Protein AF-A0A1Q4R054-F1 (afdb_monomer)

Foldseek 3Di:
DDPPPPPDPDLQVLLVVLVVLVVVLVVQCPDPVRHCPRPVSVVSLVVSLVSLVVSCVVPVVFWAWEWDPPDDDVNFTWIFGAGNDPPHPDRTSDIDTPVSCPVRDDPVSNVSRHDPVRVPD

Sequence (121 aa):
MKNQSTLLEPFEDLVENIHCVNRLWKLYQELDEFGKDHACTLNYRDLKSCLQVRLLRSYPEFVYLALDKENSIEGEPLLSVGLNHPNCSHPDAAHLPVRIAKEVLTPQELQRYFRSEDLLQ

Mean predicted aligned error: 6.17 Å

Structure (mmCIF, N/CA/C/O backbone):
data_AF-A0A1Q4R054-F1
#
_entry.id   AF-A0A1Q4R054-F1
#
loop_
_atom_site.group_PDB
_atom_site.id
_atom_site.type_symbol
_atom_site.label_atom_id
_atom_site.label_alt_id
_atom_site.label_comp_id
_atom_site.label_asym_id
_atom_site.label_entity_id
_atom_site.label_seq_id
_atom_site.pdbx_PDB_ins_code
_atom_site.Cartn_x
_atom_site.Cartn_y
_atom_site.Cartn_z
_atom_site.occupancy
_atom_site.B_iso_or_equiv
_atom_site.auth_seq_id
_atom_site.auth_comp_id
_atom_site.auth_asym_id
_atom_site.auth_atom_id
_atom_site.pdbx_PDB_model_num
ATOM 1 N N . MET A 1 1 ? -37.397 -0.052 -3.847 1.00 36.62 1 MET A N 1
ATOM 2 C CA . MET A 1 1 ? -36.117 0.362 -3.233 1.00 36.62 1 MET A CA 1
ATOM 3 C C . MET A 1 1 ? -35.065 -0.649 -3.653 1.00 36.62 1 MET A C 1
ATOM 5 O O . MET A 1 1 ? -35.204 -1.812 -3.303 1.00 36.62 1 MET A O 1
ATOM 9 N N . LYS A 1 2 ? -34.106 -0.269 -4.507 1.00 34.75 2 LYS A N 1
ATOM 10 C CA . LYS A 1 2 ? -33.031 -1.181 -4.924 1.00 34.75 2 LYS A CA 1
ATOM 11 C C . LYS A 1 2 ? -32.014 -1.241 -3.786 1.00 34.75 2 LYS A C 1
ATOM 13 O O . LYS A 1 2 ? -31.407 -0.221 -3.476 1.00 34.75 2 LYS A O 1
ATOM 18 N N . ASN A 1 3 ? -31.884 -2.408 -3.162 1.00 43.00 3 ASN A N 1
ATOM 19 C CA . ASN A 1 3 ? -30.810 -2.709 -2.223 1.00 43.00 3 ASN A CA 1
ATOM 20 C C . ASN A 1 3 ? -29.495 -2.606 -3.003 1.00 43.00 3 ASN A C 1
ATOM 22 O O . ASN A 1 3 ? -29.181 -3.485 -3.804 1.00 43.00 3 ASN A O 1
ATOM 26 N N . GLN A 1 4 ? -28.766 -1.505 -2.839 1.00 45.59 4 GLN A N 1
ATOM 27 C CA . GLN A 1 4 ? -27.380 -1.427 -3.280 1.00 45.59 4 GLN A CA 1
ATOM 28 C C . GLN A 1 4 ? -26.566 -2.258 -2.288 1.00 45.59 4 GLN A C 1
ATOM 30 O O . GLN A 1 4 ? -26.029 -1.735 -1.320 1.00 45.59 4 GLN A O 1
ATOM 35 N N . SER A 1 5 ? -26.549 -3.577 -2.490 1.00 51.84 5 SER A N 1
ATOM 36 C CA . SER A 1 5 ? -25.480 -4.413 -1.956 1.00 51.84 5 SER A CA 1
ATOM 37 C C . SER A 1 5 ? -24.202 -3.892 -2.603 1.00 51.84 5 SER A C 1
ATOM 39 O O . SER A 1 5 ? -23.972 -4.079 -3.797 1.00 51.84 5 SER A O 1
ATOM 41 N N . THR A 1 6 ? -23.439 -3.111 -1.849 1.00 53.94 6 THR A N 1
ATOM 42 C CA . THR A 1 6 ? -22.087 -2.708 -2.208 1.00 53.94 6 THR A CA 1
ATOM 43 C C . THR A 1 6 ? -21.289 -3.984 -2.452 1.00 53.94 6 THR A C 1
ATOM 45 O O . THR A 1 6 ? -21.046 -4.748 -1.522 1.00 53.94 6 THR A O 1
ATOM 48 N N . LEU A 1 7 ? -20.937 -4.238 -3.715 1.00 58.31 7 LEU A N 1
ATOM 49 C CA . LEU A 1 7 ? -20.056 -5.325 -4.150 1.00 58.31 7 LEU A CA 1
ATOM 50 C C . LEU A 1 7 ? -18.625 -5.020 -3.686 1.00 58.31 7 LEU A C 1
ATOM 52 O O . LEU A 1 7 ? -17.749 -4.705 -4.491 1.00 58.31 7 LEU A O 1
ATOM 56 N N . LEU A 1 8 ? -18.399 -5.019 -2.374 1.00 65.19 8 LEU A N 1
ATOM 57 C CA . LEU A 1 8 ? -17.048 -5.070 -1.845 1.00 65.19 8 LEU A CA 1
ATOM 58 C C . LEU A 1 8 ? -16.513 -6.467 -2.157 1.00 65.19 8 LEU A C 1
ATOM 60 O O . LEU A 1 8 ? -17.150 -7.470 -1.835 1.00 65.19 8 LEU A O 1
ATOM 64 N N . GLU A 1 9 ? -15.379 -6.519 -2.850 1.00 80.81 9 GLU A N 1
ATOM 65 C CA . GLU A 1 9 ? -14.641 -7.769 -3.009 1.00 80.81 9 GLU A CA 1
ATOM 66 C C . GLU A 1 9 ? -14.238 -8.274 -1.616 1.00 80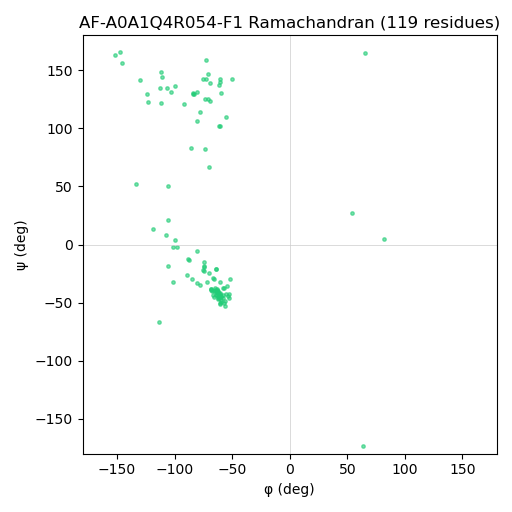.81 9 GLU A C 1
ATOM 68 O O . GLU A 1 9 ? -13.924 -7.432 -0.769 1.00 80.81 9 GLU A O 1
ATOM 73 N N . PRO A 1 10 ? -14.251 -9.587 -1.348 1.00 89.06 10 PRO A N 1
ATOM 74 C CA . PRO A 1 10 ? -13.821 -10.124 -0.061 1.00 89.06 10 PRO A CA 1
ATOM 75 C C . PRO A 1 10 ? -12.450 -9.583 0.361 1.00 89.06 10 PRO A C 1
ATOM 77 O O . PRO A 1 10 ? -11.564 -9.391 -0.474 1.00 89.06 10 PRO A O 1
ATOM 80 N N . PHE A 1 11 ? -12.279 -9.321 1.658 1.00 91.50 11 PHE A N 1
ATOM 81 C CA . PHE A 1 11 ? -11.045 -8.761 2.216 1.00 91.50 11 PHE A CA 1
ATOM 82 C C . PHE A 1 11 ? -9.812 -9.576 1.797 1.00 91.50 11 PHE A C 1
ATOM 84 O O . PHE A 1 11 ? -8.821 -9.014 1.334 1.00 91.50 11 PHE A O 1
ATOM 91 N N . GLU A 1 12 ? -9.897 -10.901 1.900 1.00 91.50 12 GLU A N 1
ATOM 92 C CA . GLU A 1 12 ? -8.821 -11.826 1.552 1.00 91.50 12 GLU A CA 1
ATOM 93 C C . GLU A 1 12 ? -8.460 -11.764 0.062 1.00 91.50 12 GLU A C 1
ATOM 95 O O . GLU A 1 12 ? -7.277 -11.764 -0.278 1.00 91.50 12 GLU A O 1
ATOM 100 N N . ASP A 1 13 ? -9.457 -11.630 -0.818 1.00 92.50 13 ASP A N 1
ATOM 101 C CA . ASP A 1 13 ? -9.238 -11.515 -2.263 1.00 92.50 13 ASP A CA 1
ATOM 102 C C . ASP A 1 13 ? -8.504 -10.211 -2.604 1.00 92.50 13 ASP A C 1
ATOM 104 O O . ASP A 1 13 ? -7.598 -10.200 -3.439 1.00 92.50 13 ASP A O 1
ATOM 108 N N . LEU A 1 14 ? -8.848 -9.100 -1.937 1.00 94.75 14 LEU A N 1
ATOM 109 C CA . LEU A 1 14 ? -8.126 -7.835 -2.101 1.00 94.75 14 LEU A CA 1
ATOM 110 C C . LEU A 1 14 ? -6.676 -7.950 -1.615 1.00 94.75 14 LEU A C 1
ATOM 112 O O . LEU A 1 14 ? -5.762 -7.493 -2.304 1.00 94.75 14 LEU A O 1
ATOM 116 N N . VAL A 1 15 ? -6.446 -8.581 -0.463 1.00 95.75 15 VAL A N 1
ATOM 117 C CA . VAL A 1 15 ? -5.092 -8.804 0.066 1.00 95.75 15 VAL A CA 1
ATOM 118 C C . VAL A 1 15 ? -4.261 -9.660 -0.894 1.00 95.75 15 VAL A C 1
ATOM 120 O O . VAL A 1 15 ? -3.132 -9.283 -1.221 1.00 95.75 15 VAL A O 1
ATOM 123 N N . GLU A 1 16 ? -4.809 -10.760 -1.415 1.00 95.25 16 GLU A N 1
ATOM 124 C CA . GLU A 1 16 ? -4.093 -11.601 -2.381 1.00 95.25 16 GLU A CA 1
ATOM 125 C C . GLU A 1 16 ? -3.823 -10.850 -3.691 1.00 95.25 16 GLU A C 1
ATOM 127 O O . GLU A 1 16 ? -2.722 -10.931 -4.238 1.00 95.25 16 GLU A O 1
ATOM 132 N N . ASN A 1 17 ? -4.776 -10.046 -4.172 1.00 95.81 17 ASN A N 1
ATOM 133 C CA . ASN A 1 17 ? -4.577 -9.207 -5.353 1.00 95.81 17 ASN A CA 1
ATOM 134 C C . ASN A 1 17 ? -3.428 -8.207 -5.158 1.00 95.81 17 ASN A C 1
ATOM 136 O O . ASN A 1 17 ? -2.603 -8.041 -6.060 1.00 95.81 17 ASN A O 1
ATOM 140 N N . ILE A 1 18 ? -3.323 -7.580 -3.982 1.00 97.06 18 ILE A N 1
ATOM 141 C CA . ILE A 1 18 ? -2.202 -6.689 -3.647 1.00 97.06 18 ILE A CA 1
ATOM 142 C C . ILE A 1 18 ? -0.876 -7.450 -3.714 1.00 97.06 18 ILE A C 1
ATOM 144 O O . ILE A 1 18 ? 0.073 -6.978 -4.348 1.00 97.06 18 ILE A O 1
ATOM 148 N N . HIS A 1 19 ? -0.803 -8.638 -3.110 1.00 96.56 19 HIS A N 1
ATOM 149 C CA . HIS A 1 19 ? 0.406 -9.464 -3.147 1.00 96.56 19 HIS A CA 1
ATOM 150 C C . HIS A 1 19 ? 0.754 -9.913 -4.565 1.00 96.56 19 HIS A C 1
ATOM 152 O O . HIS A 1 19 ? 1.922 -9.859 -4.950 1.00 96.56 19 HIS A O 1
ATOM 158 N N . CYS A 1 20 ? -0.236 -10.282 -5.375 1.00 97.06 20 CYS A N 1
ATOM 159 C CA . CYS A 1 20 ? -0.046 -10.650 -6.773 1.00 97.06 20 CYS A CA 1
ATOM 160 C C . CYS A 1 20 ? 0.552 -9.497 -7.591 1.00 97.06 20 CYS A C 1
ATOM 162 O O . CYS A 1 20 ? 1.590 -9.670 -8.235 1.00 97.06 20 CYS A O 1
ATOM 164 N N . VAL A 1 21 ? -0.025 -8.296 -7.496 1.00 97.50 21 VAL A N 1
ATOM 165 C CA . VAL A 1 21 ? 0.495 -7.107 -8.190 1.00 97.50 21 VAL A CA 1
ATOM 166 C C . VAL A 1 21 ? 1.882 -6.719 -7.666 1.00 97.50 21 VAL A C 1
ATOM 168 O O . VAL A 1 21 ? 2.758 -6.363 -8.452 1.00 97.50 21 VAL A O 1
ATOM 171 N N . ASN A 1 22 ? 2.139 -6.850 -6.362 1.00 96.19 22 ASN A N 1
ATOM 172 C CA . ASN A 1 22 ? 3.463 -6.616 -5.782 1.00 96.19 22 ASN A CA 1
ATOM 173 C C . ASN A 1 22 ? 4.517 -7.602 -6.315 1.00 96.19 22 ASN A C 1
ATOM 175 O O . ASN A 1 22 ? 5.641 -7.192 -6.603 1.00 96.19 22 ASN A O 1
ATOM 179 N N . ARG A 1 23 ? 4.167 -8.886 -6.479 1.00 96.56 23 ARG A N 1
ATOM 180 C CA . ARG A 1 23 ? 5.045 -9.890 -7.106 1.00 96.56 23 ARG A CA 1
ATOM 181 C C . ARG A 1 23 ? 5.330 -9.540 -8.567 1.00 96.56 23 ARG A C 1
ATOM 183 O O . ARG A 1 23 ? 6.486 -9.593 -8.969 1.00 96.56 23 ARG A O 1
ATOM 190 N N . LEU A 1 24 ? 4.315 -9.124 -9.332 1.00 96.00 24 LEU A N 1
ATOM 191 C CA . LEU A 1 24 ? 4.493 -8.673 -10.720 1.00 96.00 24 LEU A CA 1
ATOM 192 C C . LEU A 1 24 ? 5.409 -7.448 -10.811 1.00 96.00 24 LEU A C 1
ATOM 194 O O . LEU A 1 24 ? 6.318 -7.428 -11.633 1.00 96.00 24 LEU A O 1
ATOM 198 N N . TRP A 1 25 ? 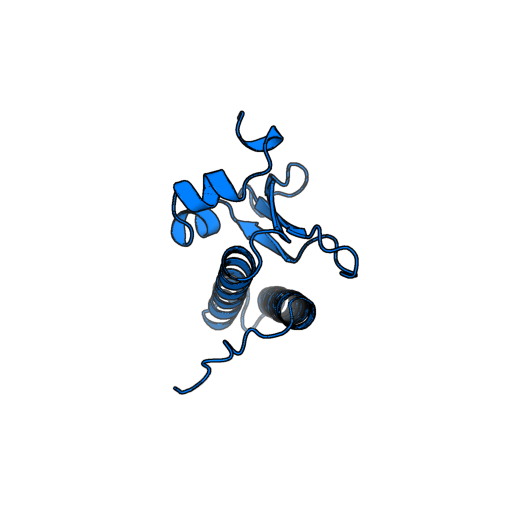5.225 -6.459 -9.936 1.00 95.94 25 TRP A N 1
ATOM 199 C CA . TRP A 1 25 ? 6.100 -5.290 -9.864 1.00 95.94 25 TRP A CA 1
ATOM 200 C C . TRP A 1 25 ? 7.559 -5.667 -9.570 1.00 95.94 25 TRP A C 1
ATOM 202 O O . TRP A 1 25 ? 8.461 -5.154 -10.226 1.00 95.94 25 TRP A O 1
ATOM 212 N N . LYS A 1 26 ? 7.809 -6.569 -8.611 1.00 94.00 26 LYS A N 1
ATOM 213 C CA . LYS A 1 26 ? 9.166 -7.066 -8.312 1.00 94.00 26 LYS A CA 1
ATOM 214 C C . LYS A 1 26 ? 9.776 -7.799 -9.505 1.00 94.00 26 LYS A C 1
ATOM 216 O O . LYS A 1 26 ? 10.887 -7.475 -9.894 1.00 94.00 26 LYS A O 1
ATOM 221 N N . LEU A 1 27 ? 9.014 -8.694 -10.136 1.00 96.31 27 LEU A N 1
ATOM 222 C CA . LEU A 1 27 ? 9.464 -9.420 -11.322 1.00 96.31 27 LEU A CA 1
ATOM 223 C C . LEU A 1 27 ? 9.856 -8.465 -12.458 1.00 96.31 27 LEU A C 1
ATOM 225 O O . LEU A 1 27 ? 10.915 -8.617 -13.046 1.00 96.31 27 LEU A O 1
ATOM 229 N N . TYR A 1 28 ? 9.032 -7.455 -12.750 1.00 96.19 28 TYR A N 1
ATOM 230 C CA . TYR A 1 28 ? 9.313 -6.504 -13.830 1.00 96.19 28 TYR A CA 1
ATOM 231 C C . TYR A 1 28 ? 10.533 -5.619 -13.549 1.00 96.19 28 TYR A C 1
ATOM 233 O O . TYR A 1 28 ? 11.218 -5.226 -14.486 1.00 96.19 28 TYR A O 1
ATOM 241 N N . GLN A 1 29 ? 10.843 -5.331 -12.283 1.00 94.94 29 GLN A N 1
ATOM 242 C CA . GLN A 1 29 ? 12.080 -4.622 -11.934 1.00 94.94 29 GLN A CA 1
ATOM 243 C C . GLN A 1 29 ? 13.338 -5.433 -12.256 1.00 94.94 29 GLN A C 1
ATOM 245 O O . GLN A 1 29 ? 14.377 -4.838 -12.525 1.00 94.94 29 GLN A O 1
ATOM 250 N N . GLU A 1 30 ? 13.247 -6.762 -12.205 1.00 95.38 30 GLU A N 1
ATOM 251 C CA . GLU A 1 30 ? 14.371 -7.682 -12.411 1.00 95.38 30 GLU A CA 1
ATOM 252 C C . GLU A 1 30 ? 14.581 -8.062 -13.887 1.00 95.38 30 GLU A C 1
ATOM 254 O O . GLU A 1 30 ? 15.611 -8.639 -14.222 1.00 95.38 30 GLU A O 1
ATOM 259 N N . LEU A 1 31 ? 13.627 -7.749 -14.771 1.00 95.19 31 LEU A N 1
ATOM 260 C CA . LEU A 1 31 ? 13.717 -8.030 -16.207 1.00 95.19 31 LEU A CA 1
ATOM 261 C C . LEU A 1 31 ? 14.492 -6.930 -16.940 1.00 95.19 31 LEU A C 1
ATOM 263 O O . LEU A 1 31 ? 14.145 -5.755 -16.816 1.00 95.19 31 LEU A O 1
ATOM 267 N N . ASP A 1 32 ? 15.470 -7.310 -17.764 1.00 93.81 32 ASP A N 1
ATOM 268 C CA . ASP A 1 32 ? 16.332 -6.375 -18.505 1.00 93.81 32 ASP A CA 1
ATOM 269 C C . ASP A 1 32 ? 15.547 -5.471 -19.472 1.00 93.81 32 ASP A C 1
ATOM 271 O O . ASP A 1 32 ? 15.913 -4.314 -19.683 1.00 93.81 32 ASP A O 1
ATOM 275 N N . GLU A 1 33 ? 14.448 -5.965 -20.052 1.00 94.69 33 GLU A N 1
ATOM 276 C CA . GLU A 1 33 ? 13.618 -5.203 -20.993 1.00 94.69 33 GLU A CA 1
ATOM 277 C C . GLU A 1 33 ? 12.758 -4.128 -20.316 1.00 94.69 33 GLU A C 1
ATOM 279 O O . GLU A 1 33 ? 12.289 -3.200 -20.980 1.00 94.69 33 GLU A O 1
ATOM 284 N N . PHE A 1 34 ? 12.533 -4.254 -19.007 1.00 94.25 34 PHE A N 1
ATOM 285 C CA . PHE A 1 34 ? 11.707 -3.338 -18.231 1.00 94.25 34 PHE A CA 1
ATOM 286 C C . PHE A 1 34 ? 12.569 -2.570 -17.224 1.00 94.25 34 PHE A C 1
ATOM 288 O O . PHE A 1 34 ? 12.753 -1.363 -17.343 1.00 94.25 34 PHE A O 1
ATOM 295 N N . GLY A 1 35 ? 13.130 -3.237 -16.223 1.00 93.62 35 GLY A N 1
ATOM 296 C CA . GLY A 1 35 ? 13.853 -2.569 -15.151 1.00 93.62 35 GLY A CA 1
ATOM 297 C C . GLY A 1 35 ? 12.957 -1.641 -14.319 1.00 93.62 35 GLY A C 1
ATOM 298 O O . GLY A 1 35 ? 11.728 -1.597 -14.459 1.00 93.62 35 GLY A O 1
ATOM 299 N N . LYS A 1 36 ? 13.576 -0.885 -13.406 1.00 9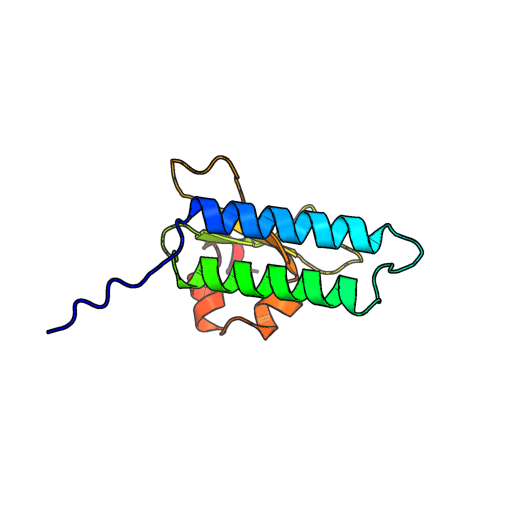1.31 36 LYS A N 1
ATOM 300 C CA . LYS A 1 36 ? 12.853 -0.119 -12.375 1.00 91.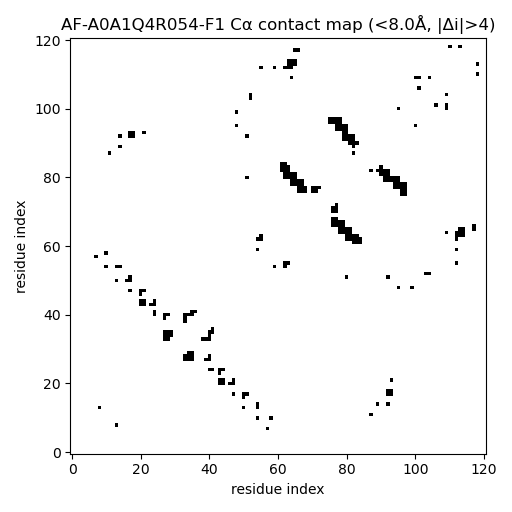31 36 LYS A CA 1
ATOM 301 C C . LYS A 1 36 ? 12.086 1.106 -12.877 1.00 91.31 36 LYS A C 1
ATOM 303 O O . LYS A 1 36 ? 11.021 1.410 -12.343 1.00 91.31 36 LYS A O 1
ATOM 308 N N . ASP A 1 37 ? 12.594 1.765 -13.915 1.00 93.50 37 ASP A N 1
ATOM 309 C CA . ASP A 1 37 ? 12.065 3.049 -14.396 1.00 93.50 37 ASP A CA 1
ATOM 310 C C . ASP A 1 37 ? 11.108 2.906 -15.591 1.00 93.50 37 ASP A C 1
ATOM 312 O O . ASP A 1 37 ? 10.546 3.892 -16.072 1.00 93.50 37 ASP A O 1
ATOM 316 N N . HIS A 1 38 ? 10.888 1.686 -16.089 1.00 96.69 38 HIS A N 1
ATOM 317 C CA . HIS A 1 38 ? 10.004 1.468 -17.229 1.00 96.69 38 HIS A CA 1
ATOM 318 C C . HIS A 1 38 ? 8.528 1.638 -16.862 1.00 96.69 38 HIS A C 1
ATOM 320 O O . HIS A 1 38 ? 8.067 1.210 -15.803 1.00 96.69 38 HIS A O 1
ATOM 326 N N . ALA A 1 39 ? 7.753 2.209 -17.788 1.00 95.62 39 ALA A N 1
ATOM 327 C CA . ALA A 1 39 ? 6.350 2.565 -17.578 1.00 95.62 39 ALA A CA 1
ATOM 328 C C . ALA A 1 39 ? 5.492 1.396 -17.059 1.00 95.62 39 ALA A C 1
ATOM 330 O O . ALA A 1 39 ? 4.703 1.576 -16.139 1.00 95.62 39 ALA A O 1
ATOM 331 N N . CYS A 1 40 ? 5.666 0.182 -17.594 1.00 94.31 40 CYS A N 1
ATOM 332 C CA . CYS A 1 40 ? 4.971 -1.012 -17.089 1.00 94.31 40 CYS A CA 1
ATOM 333 C C . CYS A 1 40 ? 5.282 -1.308 -15.614 1.00 94.31 40 CYS A C 1
ATOM 335 O O . CYS A 1 40 ? 4.363 -1.575 -14.842 1.00 94.31 40 CYS A O 1
ATOM 337 N N . THR A 1 41 ? 6.550 -1.220 -15.213 1.00 94.69 41 THR A N 1
ATOM 338 C CA . THR A 1 41 ? 6.985 -1.428 -13.829 1.00 94.69 41 THR A CA 1
ATOM 339 C C . THR A 1 41 ? 6.357 -0.391 -12.902 1.00 94.69 41 THR A C 1
ATOM 341 O O . THR A 1 41 ? 5.787 -0.742 -11.866 1.00 94.69 41 THR A O 1
ATOM 344 N N . LEU A 1 42 ? 6.385 0.880 -13.310 1.00 92.81 42 LEU A N 1
ATOM 345 C CA . LEU A 1 42 ? 5.764 1.977 -12.568 1.00 92.81 42 LEU A CA 1
ATOM 346 C C . LEU A 1 42 ? 4.241 1.801 -12.458 1.00 92.81 42 LEU A C 1
ATOM 348 O O . LEU A 1 42 ? 3.685 1.977 -11.378 1.00 92.81 42 LEU A O 1
ATOM 352 N N . ASN A 1 43 ? 3.573 1.349 -13.521 1.00 94.94 43 ASN A N 1
ATOM 353 C CA . ASN A 1 43 ? 2.133 1.089 -13.505 1.00 94.94 43 ASN A CA 1
ATOM 354 C C . ASN A 1 43 ? 1.745 -0.017 -12.511 1.00 94.94 43 ASN A C 1
ATOM 356 O O . ASN A 1 43 ? 0.725 0.110 -11.837 1.00 94.94 43 ASN A O 1
ATOM 360 N N . TYR A 1 44 ? 2.540 -1.087 -12.374 1.00 95.50 44 TYR A N 1
ATOM 361 C CA . TYR A 1 44 ? 2.273 -2.113 -11.357 1.00 95.50 44 TYR A CA 1
ATOM 362 C C . TYR A 1 44 ? 2.494 -1.594 -9.937 1.00 95.50 44 TYR A C 1
ATOM 364 O O . TYR A 1 44 ? 1.704 -1.910 -9.045 1.00 95.50 44 TYR A O 1
ATOM 372 N N . ARG A 1 45 ? 3.525 -0.768 -9.720 1.00 93.06 45 ARG A N 1
ATOM 373 C CA . ARG A 1 45 ? 3.729 -0.082 -8.437 1.00 93.06 45 ARG A CA 1
ATOM 374 C C . ARG A 1 45 ? 2.504 0.756 -8.077 1.00 93.06 45 ARG A C 1
ATOM 376 O O . ARG A 1 45 ? 1.981 0.623 -6.974 1.00 93.06 45 ARG A O 1
ATOM 383 N N . ASP A 1 46 ? 2.037 1.574 -9.012 1.00 93.12 46 ASP A N 1
ATOM 384 C CA . ASP A 1 46 ? 0.924 2.492 -8.781 1.00 93.12 46 ASP A CA 1
ATOM 385 C C . ASP A 1 46 ? -0.395 1.726 -8.599 1.00 93.12 46 ASP A C 1
ATOM 387 O O . ASP A 1 46 ? -1.176 2.044 -7.704 1.00 93.12 46 ASP A O 1
ATOM 391 N N . LEU A 1 47 ? -0.613 0.644 -9.358 1.00 95.81 47 LEU A N 1
ATOM 392 C CA . LEU A 1 47 ? -1.756 -0.251 -9.169 1.00 95.81 47 LEU A CA 1
ATOM 393 C C . LEU A 1 47 ? -1.748 -0.898 -7.778 1.00 95.81 47 LEU A C 1
ATOM 395 O O . LEU A 1 47 ? -2.785 -0.914 -7.115 1.00 95.81 47 LEU A O 1
ATOM 399 N N . LYS A 1 48 ? -0.594 -1.386 -7.305 1.00 96.00 48 LYS A N 1
ATOM 400 C CA . LYS A 1 48 ? -0.455 -1.910 -5.938 1.00 96.00 48 LYS A CA 1
ATOM 401 C C . LYS A 1 48 ? -0.870 -0.853 -4.916 1.00 96.00 48 LYS A C 1
ATOM 403 O O . LYS A 1 48 ? -1.674 -1.146 -4.035 1.00 96.00 48 LYS A O 1
ATOM 408 N N . SER A 1 49 ? -0.371 0.375 -5.053 1.00 94.19 49 SER A N 1
ATOM 409 C CA . SER A 1 49 ? -0.707 1.473 -4.143 1.00 94.19 49 SER A CA 1
ATOM 410 C C . SER A 1 49 ? -2.196 1.823 -4.176 1.00 94.19 49 SER A C 1
ATOM 412 O O . SER A 1 49 ? -2.804 1.985 -3.121 1.00 94.19 49 SER A O 1
ATOM 414 N N . CYS A 1 50 ? -2.824 1.846 -5.353 1.00 94.75 50 CYS A N 1
ATOM 415 C CA . CYS A 1 50 ? -4.273 2.016 -5.488 1.00 94.75 50 CYS A CA 1
ATOM 416 C C . CYS A 1 50 ? -5.061 0.928 -4.741 1.00 94.75 50 CYS A C 1
ATOM 418 O O . CYS A 1 50 ? -6.031 1.237 -4.045 1.00 94.75 50 CYS A O 1
ATOM 420 N N . LEU A 1 51 ? -4.642 -0.336 -4.848 1.00 96.62 51 LEU A N 1
ATOM 421 C CA . LEU A 1 51 ? -5.281 -1.452 -4.147 1.00 96.62 51 LEU A CA 1
ATOM 422 C C . LEU A 1 51 ? -5.080 -1.368 -2.626 1.00 96.62 51 LEU A C 1
ATOM 424 O O . LEU A 1 51 ? -6.032 -1.572 -1.878 1.00 96.62 51 LEU A O 1
ATOM 428 N N . GLN A 1 52 ? -3.890 -0.982 -2.158 1.00 96.88 52 GLN A N 1
ATOM 429 C CA . GLN A 1 52 ? -3.621 -0.745 -0.734 1.00 96.88 52 GLN A CA 1
ATOM 430 C C . GLN A 1 52 ? -4.501 0.381 -0.168 1.00 96.88 52 GLN A C 1
ATOM 432 O O . GLN A 1 52 ? -5.080 0.241 0.906 1.00 96.88 52 GLN A O 1
ATOM 437 N N . VAL A 1 53 ? -4.682 1.480 -0.906 1.00 94.88 53 VAL A N 1
ATOM 438 C CA . VAL A 1 53 ? -5.593 2.569 -0.508 1.00 94.88 53 VAL A CA 1
ATOM 439 C C . VAL A 1 53 ? -7.043 2.100 -0.471 1.00 94.88 53 VAL A C 1
ATOM 441 O O . VAL A 1 53 ? -7.789 2.451 0.446 1.00 94.88 53 VAL A O 1
ATOM 444 N N . ARG A 1 54 ? -7.458 1.292 -1.452 1.00 95.06 54 ARG A N 1
ATOM 445 C CA . ARG A 1 54 ? -8.793 0.688 -1.462 1.00 95.06 54 ARG A CA 1
ATOM 446 C C . ARG A 1 54 ? -9.003 -0.194 -0.234 1.00 95.06 54 ARG A C 1
ATOM 448 O O . ARG A 1 54 ? -10.066 -0.095 0.373 1.00 95.06 54 ARG A O 1
ATOM 455 N N . LEU A 1 55 ? -8.005 -0.989 0.151 1.00 95.75 55 LEU A N 1
ATOM 456 C CA . LEU A 1 55 ? -8.038 -1.827 1.349 1.00 95.75 55 LEU A CA 1
ATOM 457 C C . LEU A 1 55 ? -8.207 -0.969 2.609 1.00 95.75 55 LEU A C 1
ATOM 459 O O . LEU A 1 55 ? -9.156 -1.184 3.359 1.00 95.75 55 LEU A O 1
ATOM 463 N N . LEU A 1 56 ? -7.369 0.064 2.771 1.00 94.94 56 LEU A N 1
ATOM 464 C CA . LEU A 1 56 ? -7.430 1.013 3.891 1.00 94.94 56 LEU A CA 1
ATOM 465 C C . LEU A 1 56 ? -8.821 1.640 4.057 1.00 94.94 56 LEU A C 1
ATOM 467 O O . LEU A 1 56 ? -9.336 1.741 5.167 1.00 94.94 56 LEU A O 1
ATOM 471 N N . ARG A 1 57 ? -9.445 2.049 2.947 1.00 95.00 57 ARG A N 1
ATOM 472 C CA . ARG A 1 57 ? -10.751 2.725 2.950 1.00 95.00 57 ARG A CA 1
ATOM 473 C C . ARG A 1 57 ? -11.940 1.778 3.092 1.00 95.00 57 ARG A C 1
ATOM 475 O O . ARG A 1 57 ? -12.956 2.182 3.650 1.00 95.00 57 ARG A O 1
ATOM 482 N N . SER A 1 58 ? -11.842 0.565 2.551 1.00 94.25 58 SER A N 1
ATOM 483 C CA . SER A 1 58 ? -12.958 -0.394 2.524 1.00 94.25 58 SER A CA 1
ATOM 484 C C . SER A 1 58 ? -13.058 -1.205 3.811 1.00 94.25 58 SER A C 1
ATOM 486 O O . SER A 1 58 ? -14.159 -1.590 4.188 1.00 94.25 58 SER A O 1
ATOM 488 N N . TYR A 1 59 ? -11.921 -1.431 4.473 1.00 94.06 59 TYR A N 1
ATOM 489 C CA . TYR A 1 59 ? -11.796 -2.283 5.654 1.00 94.06 59 TYR A CA 1
ATOM 490 C C . TYR A 1 59 ? -10.978 -1.605 6.766 1.00 94.06 59 TYR A C 1
ATOM 492 O O . TYR A 1 59 ? -9.997 -2.177 7.243 1.00 94.06 59 TYR A O 1
ATOM 500 N N . PRO A 1 60 ? -11.321 -0.366 7.168 1.00 93.62 60 PRO A N 1
ATOM 501 C CA . PRO A 1 60 ? -10.497 0.449 8.062 1.00 93.62 60 PRO A CA 1
ATOM 502 C C . PRO A 1 60 ? -10.320 -0.141 9.469 1.00 93.62 60 PRO A C 1
ATOM 504 O O . PRO A 1 60 ? -9.396 0.241 10.178 1.00 93.62 60 PRO A O 1
ATOM 507 N N . GLU A 1 61 ? -11.209 -1.031 9.903 1.00 92.81 61 GLU A N 1
ATOM 508 C CA . GLU A 1 61 ? -11.104 -1.780 11.155 1.00 92.81 61 GLU A CA 1
ATOM 509 C C . GLU A 1 61 ? -10.072 -2.913 11.089 1.00 92.81 61 GLU A C 1
ATOM 511 O O . GLU A 1 61 ? -9.568 -3.331 12.136 1.00 92.81 61 GLU A O 1
ATOM 516 N N . PHE A 1 62 ? -9.742 -3.375 9.875 1.00 94.38 62 PHE A N 1
ATOM 517 C CA . PHE A 1 62 ? -8.917 -4.558 9.652 1.00 94.38 62 PHE A CA 1
ATOM 518 C C . PHE A 1 62 ? -7.441 -4.280 9.331 1.00 94.38 62 PHE A C 1
ATOM 520 O O . PHE A 1 62 ? -6.669 -5.196 9.026 1.00 94.38 62 PHE A O 1
ATOM 527 N N . VAL A 1 63 ? -7.049 -3.007 9.368 1.00 95.50 63 VAL A N 1
ATOM 528 C CA . VAL A 1 63 ? -5.795 -2.519 8.789 1.00 95.50 63 VAL A CA 1
ATOM 529 C C . VAL A 1 63 ? -5.179 -1.384 9.592 1.00 95.50 63 VAL A C 1
ATOM 531 O O . VAL A 1 63 ? -5.869 -0.643 10.289 1.00 95.50 63 VAL A O 1
ATOM 534 N N . TYR A 1 64 ? -3.866 -1.223 9.456 1.00 95.25 64 TYR A N 1
ATOM 535 C CA . TYR A 1 64 ? -3.118 -0.095 10.004 1.00 95.25 64 TYR A CA 1
ATOM 536 C C . TYR A 1 64 ? -1.868 0.199 9.165 1.00 95.25 64 TYR A C 1
ATOM 538 O O . TYR A 1 64 ? -1.411 -0.631 8.381 1.00 95.25 64 TYR A O 1
ATOM 546 N N . LEU A 1 65 ? -1.299 1.389 9.341 1.00 95.00 65 LEU A N 1
ATOM 547 C CA . LEU A 1 65 ? 0.013 1.766 8.827 1.00 95.00 65 LEU A CA 1
ATOM 548 C C . LEU A 1 65 ? 1.023 1.722 9.973 1.00 95.00 65 LEU A C 1
ATOM 550 O O . LEU A 1 65 ? 0.776 2.284 11.042 1.00 95.00 65 LEU A O 1
ATOM 554 N N . ALA A 1 66 ? 2.155 1.066 9.746 1.00 92.44 66 ALA A N 1
ATOM 555 C CA . ALA A 1 66 ? 3.280 1.050 10.676 1.00 92.44 66 ALA A CA 1
ATOM 556 C C . ALA A 1 66 ? 4.571 1.402 9.944 1.00 92.44 66 ALA A C 1
ATOM 558 O O . ALA A 1 66 ? 4.759 0.990 8.798 1.00 92.44 66 ALA A O 1
ATOM 559 N N . LEU A 1 67 ? 5.454 2.161 10.591 1.00 90.38 67 LEU A N 1
ATOM 560 C CA . LEU A 1 67 ? 6.749 2.491 10.004 1.00 90.38 67 LEU A CA 1
ATOM 561 C C . LEU A 1 67 ? 7.635 1.244 9.981 1.00 90.38 67 LEU A C 1
ATOM 563 O O . LEU A 1 67 ? 7.878 0.631 11.022 1.00 90.38 67 LEU A O 1
ATOM 567 N N . ASP A 1 68 ? 8.149 0.893 8.806 1.00 85.75 68 ASP 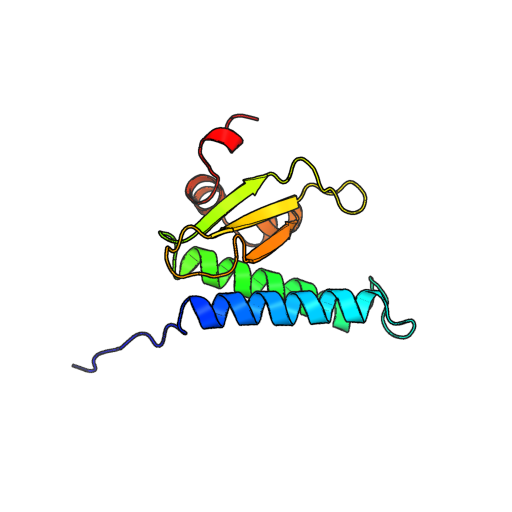A N 1
ATOM 568 C CA . ASP A 1 68 ? 9.160 -0.147 8.691 1.00 85.75 68 ASP A CA 1
ATOM 569 C C . ASP A 1 68 ? 10.530 0.451 9.039 1.00 85.75 68 ASP A C 1
ATOM 571 O O . ASP A 1 68 ? 11.091 1.263 8.301 1.00 85.75 68 ASP A O 1
ATOM 575 N N . LYS A 1 69 ? 11.029 0.097 10.226 1.00 75.50 69 LYS A N 1
ATOM 576 C CA . LYS A 1 69 ? 12.305 0.587 10.773 1.00 75.50 69 LYS A CA 1
ATOM 577 C C . LYS A 1 69 ? 13.495 -0.265 10.333 1.00 75.50 69 LYS A C 1
ATOM 579 O O . LYS A 1 69 ? 14.633 0.155 10.529 1.00 75.50 69 LYS A O 1
ATOM 584 N N . GLU A 1 70 ? 13.244 -1.443 9.770 1.00 72.38 70 GLU A N 1
ATOM 585 C CA . GLU A 1 70 ? 14.281 -2.402 9.382 1.00 72.38 70 GLU A CA 1
ATOM 586 C C . GLU A 1 70 ? 14.551 -2.354 7.879 1.00 72.38 70 GLU A C 1
ATOM 588 O O . GLU A 1 70 ? 15.697 -2.521 7.458 1.00 72.38 70 GLU A O 1
ATOM 593 N N . ASN A 1 71 ? 13.532 -2.052 7.070 1.00 67.12 71 ASN A N 1
ATOM 594 C CA . ASN A 1 71 ? 13.669 -1.969 5.623 1.00 67.12 71 ASN A CA 1
ATOM 595 C C . ASN A 1 71 ? 13.514 -0.532 5.120 1.00 67.12 71 ASN A C 1
ATOM 597 O O . ASN A 1 71 ? 12.472 0.107 5.251 1.00 67.12 71 ASN A O 1
ATOM 601 N N . SER A 1 72 ? 14.551 -0.056 4.438 1.00 64.69 72 SER A N 1
ATOM 602 C CA . SER A 1 72 ? 14.475 1.104 3.552 1.00 64.69 72 SER A CA 1
ATOM 603 C C . SER A 1 72 ? 14.959 0.674 2.172 1.00 64.69 72 SER A C 1
ATOM 605 O O . SER A 1 72 ? 16.007 0.040 2.042 1.00 64.69 72 SER A O 1
ATOM 607 N N . ILE A 1 73 ? 14.179 0.964 1.131 1.00 67.19 73 ILE A N 1
ATOM 608 C CA . ILE A 1 73 ? 14.609 0.731 -0.254 1.00 67.19 73 ILE A CA 1
ATOM 609 C C . ILE A 1 73 ? 15.269 2.019 -0.726 1.00 67.19 73 ILE A C 1
ATOM 611 O O . ILE A 1 73 ? 14.638 3.069 -0.707 1.00 67.19 73 ILE A O 1
ATOM 615 N N . GLU A 1 74 ? 16.543 1.948 -1.117 1.00 65.94 74 GLU A N 1
ATOM 616 C CA . GLU A 1 74 ? 17.301 3.094 -1.652 1.00 65.94 74 GLU A CA 1
ATOM 617 C C . GLU A 1 74 ? 17.295 4.34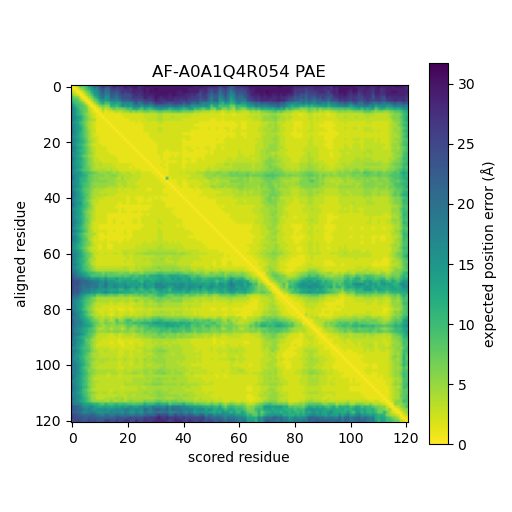2 -0.727 1.00 65.94 74 GLU A C 1
ATOM 619 O O . GLU A 1 74 ? 17.437 5.471 -1.188 1.00 65.94 74 GLU A O 1
ATOM 624 N N . GLY A 1 75 ? 17.139 4.154 0.593 1.00 73.81 75 GLY A N 1
ATOM 625 C CA . GLY A 1 75 ? 17.050 5.246 1.574 1.00 73.81 75 GLY A CA 1
ATOM 626 C C . GLY A 1 75 ? 15.665 5.897 1.703 1.00 73.81 75 GLY A C 1
ATOM 627 O O . GLY A 1 75 ? 15.518 6.859 2.458 1.00 73.81 75 GLY A O 1
ATOM 628 N N . GLU A 1 76 ? 14.642 5.387 1.009 1.00 83.25 76 GLU A N 1
ATOM 629 C CA . GLU A 1 76 ? 13.253 5.826 1.171 1.00 83.25 76 GLU A CA 1
ATOM 630 C C . GLU A 1 76 ? 12.587 5.085 2.351 1.00 83.25 76 GLU A C 1
ATOM 632 O O . GLU A 1 76 ? 12.639 3.850 2.409 1.00 83.25 76 GLU A O 1
ATOM 637 N N . PRO A 1 77 ? 11.948 5.805 3.296 1.00 87.44 77 PRO A N 1
ATOM 638 C CA . PRO A 1 77 ? 11.221 5.173 4.389 1.00 87.44 77 PRO A CA 1
ATOM 639 C C . PRO A 1 77 ? 9.958 4.479 3.873 1.00 87.44 77 PRO A C 1
ATOM 641 O O . PRO A 1 77 ? 9.214 5.016 3.040 1.00 87.44 77 PRO A O 1
ATOM 644 N N . LEU A 1 78 ? 9.699 3.289 4.407 1.00 90.38 78 LEU A N 1
ATOM 645 C CA . LEU A 1 78 ? 8.574 2.445 4.025 1.00 90.38 78 LEU A CA 1
ATOM 646 C C . LEU A 1 78 ? 7.562 2.333 5.164 1.00 90.38 78 LEU A C 1
ATOM 648 O O . LEU A 1 78 ? 7.908 2.353 6.341 1.00 90.38 78 LEU A O 1
ATOM 652 N N . LEU A 1 79 ? 6.294 2.195 4.794 1.00 91.56 79 LEU A N 1
ATOM 653 C CA . LEU A 1 79 ? 5.214 1.803 5.686 1.00 91.56 79 LEU A CA 1
ATOM 654 C C . LEU A 1 79 ? 4.808 0.369 5.367 1.00 91.56 79 LEU A C 1
ATOM 656 O O . LEU A 1 79 ? 4.608 0.029 4.201 1.00 91.56 79 LEU A O 1
ATOM 660 N N . SER A 1 80 ? 4.624 -0.454 6.390 1.00 93.06 80 SER A N 1
ATOM 661 C CA . SER A 1 80 ? 3.871 -1.698 6.262 1.00 93.06 80 SER A CA 1
ATOM 662 C C . SER A 1 80 ? 2.375 -1.394 6.329 1.00 93.06 80 SER A C 1
ATOM 664 O O . SER A 1 80 ? 1.923 -0.663 7.217 1.00 93.06 80 SER A O 1
ATOM 666 N N . VAL A 1 81 ? 1.606 -1.940 5.382 1.00 95.31 81 VAL A N 1
ATOM 667 C CA . VAL A 1 81 ? 0.138 -1.966 5.450 1.00 95.31 81 VAL A CA 1
ATOM 668 C C . VAL A 1 81 ? -0.254 -3.202 6.253 1.00 95.31 81 VAL A C 1
ATOM 670 O O . VAL A 1 81 ? -0.507 -4.262 5.690 1.00 95.31 81 VAL A O 1
ATOM 673 N N . GLY A 1 82 ? -0.226 -3.088 7.577 1.00 94.25 82 GLY A N 1
ATOM 674 C CA . GLY A 1 82 ? -0.462 -4.205 8.485 1.00 94.25 82 GLY A CA 1
ATOM 675 C C . GLY A 1 82 ? -1.918 -4.660 8.488 1.00 94.25 82 GLY A C 1
ATOM 676 O O . GLY A 1 82 ? -2.831 -3.844 8.338 1.00 94.25 82 GLY A O 1
ATOM 677 N N . LEU A 1 83 ? -2.128 -5.962 8.681 1.00 94.88 83 LEU A N 1
ATOM 678 C CA . LEU A 1 83 ? -3.446 -6.592 8.741 1.00 94.88 83 LEU A CA 1
ATOM 679 C C . LEU A 1 83 ? -3.697 -7.114 10.158 1.00 94.88 83 LEU A C 1
ATOM 681 O O . LEU A 1 83 ? -2.832 -7.746 10.758 1.00 94.88 83 LEU A O 1
ATOM 685 N N . ASN A 1 84 ? -4.885 -6.865 10.705 1.00 90.50 84 ASN A N 1
ATOM 686 C CA . ASN A 1 84 ? -5.291 -7.371 12.025 1.00 90.50 84 ASN A CA 1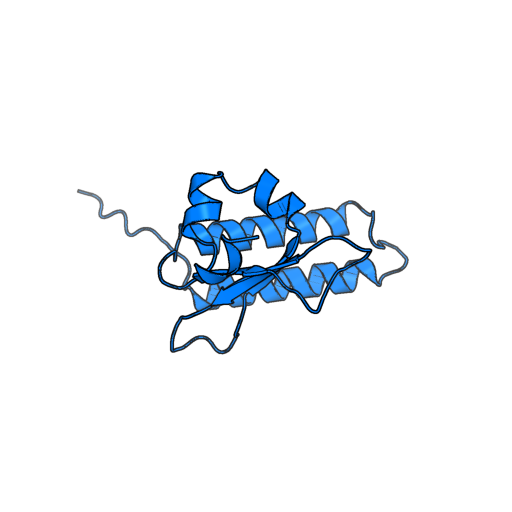
ATOM 687 C C . ASN A 1 84 ? -6.527 -8.301 11.941 1.00 90.50 84 ASN A C 1
ATOM 689 O O . ASN A 1 84 ? -7.152 -8.607 12.959 1.00 90.50 84 ASN A O 1
ATOM 693 N N . HIS A 1 85 ? -6.887 -8.750 10.733 1.00 86.44 85 HIS A N 1
ATOM 694 C CA . HIS A 1 85 ? -8.024 -9.638 10.515 1.00 86.44 85 HIS A CA 1
ATOM 695 C C . HIS A 1 85 ? -7.695 -11.069 10.987 1.00 86.44 85 HIS A C 1
ATOM 697 O O . HIS A 1 85 ? -6.721 -11.655 10.506 1.00 86.44 85 HIS A O 1
ATOM 703 N N . PRO A 1 86 ? -8.506 -11.677 11.876 1.00 79.44 86 PRO A N 1
ATOM 704 C CA . PRO A 1 86 ? -8.164 -12.933 12.555 1.00 79.44 86 PRO A CA 1
ATOM 705 C C . PRO A 1 86 ? -8.017 -14.141 11.621 1.00 79.44 86 PRO A C 1
ATOM 707 O O . PRO A 1 86 ? -7.376 -15.118 11.993 1.00 79.44 86 PRO A O 1
ATOM 710 N N . ASN A 1 87 ? -8.596 -14.077 10.419 1.00 78.44 87 ASN A N 1
ATOM 711 C CA . ASN A 1 87 ? -8.553 -15.162 9.438 1.00 78.44 87 ASN A CA 1
ATOM 712 C C . ASN A 1 87 ? -7.628 -14.867 8.246 1.00 78.44 87 ASN A C 1
ATOM 714 O O . ASN A 1 87 ? -7.633 -15.621 7.277 1.00 78.44 87 ASN A O 1
ATOM 718 N N . CYS A 1 88 ? -6.850 -13.779 8.281 1.00 82.62 88 CYS A N 1
ATOM 719 C CA . CYS A 1 88 ? -5.901 -13.492 7.211 1.00 82.62 88 CYS A CA 1
ATOM 720 C C . CYS A 1 88 ? -4.592 -14.257 7.427 1.00 82.62 88 CYS A C 1
ATOM 722 O O . CYS A 1 88 ? -3.987 -14.187 8.494 1.00 82.62 88 CYS A O 1
ATOM 724 N N . SER A 1 89 ? -4.130 -14.966 6.397 1.00 84.94 89 SER A N 1
ATOM 725 C CA . SER A 1 89 ? -2.842 -15.669 6.406 1.00 84.94 89 SER A CA 1
ATOM 726 C C . SER A 1 89 ? -1.638 -14.738 6.263 1.00 84.94 89 SER A C 1
ATOM 728 O O . SER A 1 89 ? -0.507 -15.162 6.500 1.00 84.94 89 SER A O 1
ATOM 730 N N . HIS A 1 90 ? -1.863 -13.489 5.849 1.00 88.81 90 HIS A N 1
ATOM 731 C CA . HIS A 1 90 ? -0.811 -12.503 5.656 1.00 88.81 90 HIS A CA 1
ATOM 732 C C . HIS A 1 90 ? -0.732 -11.547 6.854 1.00 88.81 90 HIS A C 1
ATOM 734 O O . HIS A 1 90 ? -1.767 -11.060 7.308 1.00 88.81 90 HIS A O 1
ATOM 740 N N . PRO A 1 91 ? 0.480 -11.233 7.348 1.00 90.19 91 PRO A N 1
ATOM 741 C CA . PRO A 1 91 ? 0.656 -10.230 8.400 1.00 90.19 91 PRO A CA 1
ATOM 742 C C . PRO A 1 91 ? 0.495 -8.792 7.874 1.00 90.19 91 PRO A C 1
ATOM 744 O O . PRO A 1 91 ? 0.194 -7.876 8.640 1.00 90.19 91 PRO A O 1
ATOM 747 N N . ASP A 1 92 ? 0.689 -8.589 6.568 1.00 94.25 92 ASP A N 1
ATOM 748 C CA . ASP A 1 92 ? 0.600 -7.300 5.889 1.00 94.25 92 ASP A CA 1
ATOM 749 C C . ASP A 1 92 ? 0.084 -7.445 4.444 1.00 94.25 92 ASP A C 1
ATOM 751 O O . ASP A 1 92 ? 0.048 -8.536 3.869 1.00 94.25 92 ASP A O 1
ATOM 755 N N . ALA A 1 93 ? -0.302 -6.320 3.848 1.00 95.62 93 ALA A N 1
ATOM 756 C CA . ALA A 1 93 ? -0.599 -6.152 2.431 1.00 95.62 93 ALA A CA 1
ATOM 757 C C . ALA A 1 93 ? 0.529 -5.378 1.723 1.00 95.62 93 ALA A C 1
ATOM 759 O O . ALA A 1 93 ? 0.279 -4.411 1.001 1.00 95.62 93 ALA A O 1
ATOM 760 N N . ALA A 1 94 ? 1.774 -5.819 1.923 1.00 94.19 94 ALA A N 1
ATOM 761 C CA . ALA A 1 94 ? 3.011 -5.286 1.357 1.00 94.19 94 ALA A CA 1
ATOM 762 C C . ALA A 1 94 ? 3.393 -3.859 1.796 1.00 94.19 94 ALA A C 1
ATOM 764 O O . ALA A 1 94 ? 2.597 -3.077 2.316 1.00 94.19 94 ALA A O 1
ATOM 765 N N . HIS A 1 95 ? 4.654 -3.502 1.531 1.00 93.12 95 HIS A N 1
ATOM 766 C CA . HIS A 1 95 ? 5.190 -2.179 1.837 1.00 93.12 95 HIS A CA 1
ATOM 767 C C . HIS A 1 95 ? 4.713 -1.101 0.855 1.00 93.12 95 HIS A C 1
ATOM 769 O O . HIS A 1 95 ? 4.618 -1.326 -0.362 1.00 93.12 95 HIS A O 1
ATOM 775 N N . LEU A 1 96 ? 4.465 0.086 1.403 1.00 90.75 96 LEU A N 1
ATOM 776 C CA . LEU A 1 96 ? 4.078 1.317 0.727 1.00 90.75 96 LEU A CA 1
ATOM 777 C C . LEU A 1 96 ? 5.097 2.416 1.076 1.00 90.75 96 LEU A C 1
ATOM 779 O O . LEU A 1 96 ? 5.262 2.721 2.256 1.00 90.75 96 LEU A O 1
ATOM 783 N N . PRO A 1 97 ? 5.773 3.045 0.101 1.00 90.25 97 PRO A N 1
ATOM 784 C CA . PRO A 1 97 ? 6.665 4.156 0.406 1.00 90.25 97 PRO A CA 1
ATOM 785 C C . PRO A 1 97 ? 5.930 5.321 1.068 1.00 90.25 97 PRO A C 1
ATOM 787 O O . PRO A 1 97 ? 4.829 5.685 0.644 1.00 90.25 97 PRO A O 1
ATOM 790 N N . VAL A 1 98 ? 6.550 5.951 2.071 1.00 90.25 98 VAL A N 1
ATOM 791 C CA . VAL A 1 98 ? 5.944 7.081 2.803 1.00 90.25 98 VAL A CA 1
ATOM 792 C C . VAL A 1 98 ? 5.559 8.216 1.856 1.00 90.25 98 VAL A C 1
ATOM 794 O O . VAL A 1 98 ? 4.516 8.843 2.043 1.00 90.25 98 VAL A O 1
ATOM 797 N N . ARG A 1 99 ? 6.375 8.484 0.829 1.00 90.75 99 ARG A N 1
ATOM 798 C CA . ARG A 1 99 ? 6.072 9.502 -0.181 1.00 90.75 99 ARG A CA 1
ATOM 799 C C . ARG A 1 99 ? 4.764 9.190 -0.906 1.00 90.75 99 ARG A C 1
ATOM 801 O O . ARG A 1 99 ? 3.890 10.047 -0.946 1.00 90.75 99 ARG A O 1
ATOM 808 N N . ILE A 1 100 ? 4.601 7.957 -1.394 1.00 89.50 100 ILE A N 1
ATOM 809 C CA . ILE A 1 100 ? 3.370 7.534 -2.072 1.00 89.50 100 ILE A CA 1
ATOM 810 C C . ILE A 1 100 ? 2.184 7.607 -1.110 1.00 89.50 100 ILE A C 1
ATOM 812 O O . ILE A 1 100 ? 1.149 8.149 -1.476 1.00 89.50 100 ILE A O 1
ATOM 816 N N . ALA A 1 101 ? 2.334 7.143 0.136 1.00 91.25 101 ALA A N 1
ATOM 817 C CA . ALA A 1 101 ? 1.275 7.238 1.142 1.00 91.25 101 ALA A CA 1
ATOM 818 C C . ALA A 1 101 ? 0.784 8.685 1.331 1.00 91.25 101 ALA A C 1
ATOM 820 O O . ALA A 1 101 ? -0.420 8.920 1.369 1.00 91.25 101 ALA A O 1
ATOM 821 N N . LYS A 1 102 ? 1.704 9.657 1.379 1.00 91.50 102 LYS A N 1
ATOM 822 C CA . LYS A 1 102 ? 1.392 11.095 1.472 1.00 91.50 102 LYS A CA 1
ATOM 823 C C . LYS A 1 102 ? 0.773 11.683 0.200 1.00 91.50 102 LYS A C 1
ATOM 825 O O . LYS A 1 102 ? 0.094 12.700 0.289 1.00 91.50 102 LYS A O 1
ATOM 830 N N . GLU A 1 103 ? 1.010 11.080 -0.961 1.00 92.38 103 GLU A N 1
ATOM 831 C CA . GLU A 1 103 ? 0.409 11.498 -2.235 1.00 92.38 103 GLU A CA 1
ATOM 832 C C . GLU A 1 103 ? -1.044 11.015 -2.373 1.00 92.38 103 GLU A C 1
ATOM 834 O O . GLU A 1 103 ? -1.874 11.722 -2.943 1.00 92.38 103 GLU A O 1
ATOM 839 N N . VAL A 1 104 ? -1.367 9.824 -1.853 1.00 90.81 104 VAL A N 1
ATOM 840 C CA . VAL A 1 104 ? -2.661 9.155 -2.106 1.00 90.81 104 VAL A CA 1
ATOM 841 C C . VAL A 1 104 ? -3.641 9.176 -0.923 1.00 90.81 104 VAL A C 1
ATOM 843 O O . VAL A 1 104 ? -4.844 8.961 -1.119 1.00 90.81 104 VAL A O 1
ATOM 846 N N . LEU A 1 105 ? -3.153 9.435 0.294 1.00 92.38 105 LEU A N 1
ATOM 847 C CA . LEU A 1 105 ? -3.954 9.543 1.516 1.00 92.38 105 LEU A CA 1
ATOM 848 C C . LEU A 1 105 ? -3.982 10.983 2.022 1.00 92.38 105 LEU A C 1
ATOM 850 O O . LEU A 1 105 ? -2.992 11.711 1.972 1.00 92.38 105 LEU A O 1
ATOM 854 N N . THR A 1 106 ? -5.121 11.382 2.578 1.00 94.12 106 THR A N 1
ATOM 855 C CA . THR A 1 106 ? -5.231 12.669 3.274 1.00 94.12 106 THR A CA 1
ATOM 856 C C . THR A 1 106 ? -4.501 12.632 4.626 1.00 94.12 106 THR A C 1
ATOM 858 O O . THR A 1 106 ? -4.337 11.557 5.211 1.00 94.12 106 THR A O 1
ATOM 861 N N . PRO A 1 107 ? -4.112 13.786 5.200 1.00 92.75 107 PRO A N 1
ATOM 862 C CA . PRO A 1 107 ? -3.529 13.833 6.543 1.00 92.75 107 PRO A CA 1
ATOM 863 C C . PRO A 1 107 ? -4.407 13.173 7.619 1.00 92.75 107 PRO A C 1
ATOM 865 O O . PRO A 1 107 ? -3.886 12.516 8.517 1.00 92.75 107 PRO A O 1
ATOM 868 N N . GLN A 1 108 ? -5.734 13.300 7.512 1.00 93.56 108 GLN A N 1
ATOM 869 C CA . GLN A 1 108 ? -6.691 12.675 8.429 1.00 93.56 108 GLN A CA 1
ATOM 870 C C . GLN A 1 108 ? -6.709 11.151 8.281 1.00 93.56 108 GLN A C 1
ATOM 872 O O . GLN A 1 10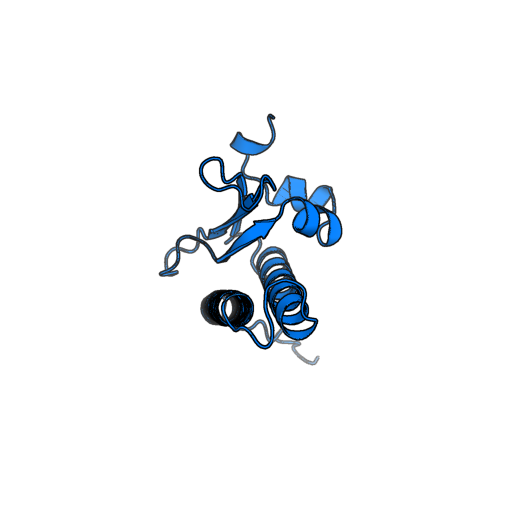8 ? -6.807 10.437 9.275 1.00 93.56 108 GLN A O 1
ATOM 877 N N . GLU A 1 109 ? -6.604 10.647 7.050 1.00 94.06 109 GLU A N 1
ATOM 878 C CA . GLU A 1 109 ? -6.490 9.210 6.788 1.00 94.06 109 GLU A CA 1
ATOM 879 C C . GLU A 1 109 ? -5.177 8.651 7.328 1.00 94.06 109 GLU A C 1
ATOM 881 O O . GLU A 1 109 ? -5.193 7.634 8.013 1.00 94.06 109 GLU A O 1
ATOM 886 N N . LEU A 1 110 ? -4.057 9.338 7.091 1.00 92.75 110 LEU A N 1
ATOM 887 C CA . LEU A 1 110 ? -2.770 8.950 7.664 1.00 92.75 110 LEU A CA 1
ATOM 888 C C . LEU A 1 110 ? -2.873 8.877 9.189 1.00 92.75 110 LEU A C 1
ATOM 890 O O . LEU A 1 110 ? -2.603 7.828 9.761 1.00 92.75 110 LEU A O 1
ATOM 894 N N . GLN A 1 111 ? -3.350 9.938 9.844 1.00 91.88 111 GLN A N 1
ATOM 895 C CA . GLN A 1 111 ? -3.517 9.953 11.298 1.00 91.88 111 GLN A CA 1
ATOM 896 C C . GLN A 1 111 ? -4.432 8.828 11.803 1.00 91.88 111 GLN A C 1
ATOM 898 O O . GLN A 1 111 ? -4.176 8.261 12.861 1.00 91.88 111 GLN A O 1
ATOM 903 N N . ARG A 1 112 ? -5.497 8.507 11.059 1.00 92.81 112 ARG A N 1
ATOM 904 C CA . ARG A 1 112 ? -6.432 7.431 11.400 1.00 92.81 112 ARG A CA 1
ATOM 905 C C . ARG A 1 112 ? -5.782 6.052 11.328 1.00 92.81 112 ARG A C 1
ATOM 907 O O . ARG A 1 112 ? -6.081 5.216 12.175 1.00 92.81 112 ARG A O 1
ATOM 914 N N . TYR A 1 113 ? -4.990 5.795 10.291 1.00 94.12 113 TYR A N 1
ATOM 915 C CA . TYR A 1 113 ? -4.449 4.463 10.030 1.00 94.12 113 TYR A CA 1
ATOM 916 C C . TYR A 1 113 ? -3.110 4.216 10.719 1.00 94.12 113 TYR A C 1
ATOM 918 O O . TYR A 1 113 ? -2.792 3.061 10.98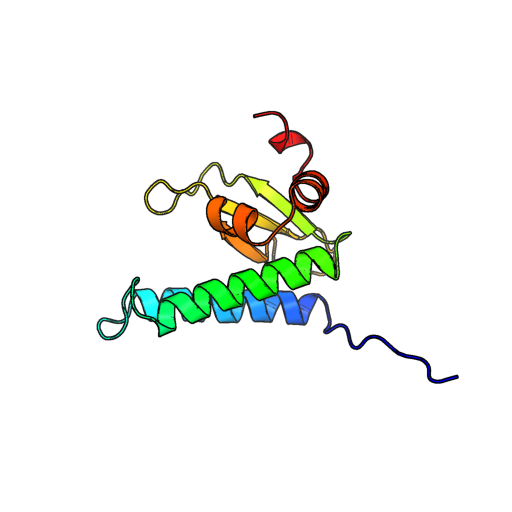8 1.00 94.12 113 TYR A O 1
ATOM 926 N N . PHE A 1 114 ? -2.322 5.254 11.004 1.00 92.12 114 PHE A N 1
ATOM 927 C CA . PHE A 1 114 ? -1.058 5.090 11.714 1.00 92.12 114 PHE A CA 1
ATOM 928 C C . PHE A 1 114 ? -1.280 4.473 13.093 1.00 92.12 114 PHE A C 1
ATOM 930 O O . PHE A 1 114 ? -2.101 4.939 13.886 1.00 92.12 114 PHE A O 1
ATOM 937 N N . ARG A 1 115 ? -0.505 3.430 13.393 1.00 82.81 115 ARG A N 1
ATOM 938 C CA . ARG A 1 115 ? -0.486 2.834 14.724 1.00 82.81 115 ARG A CA 1
ATOM 939 C C . ARG A 1 115 ? -0.019 3.888 15.730 1.00 82.81 115 ARG A C 1
ATOM 941 O O . ARG A 1 115 ? 0.935 4.616 15.474 1.00 82.81 115 ARG A O 1
ATOM 948 N N . SER A 1 116 ? -0.677 3.956 16.886 1.00 68.81 116 SER A N 1
ATOM 949 C CA . SER A 1 116 ? -0.487 5.007 17.899 1.00 68.81 116 SER A CA 1
ATOM 950 C C . SER A 1 116 ? 0.974 5.225 18.320 1.00 68.81 116 SER A C 1
ATOM 952 O O . SER A 1 116 ? 1.356 6.333 18.681 1.00 68.81 116 SER A O 1
ATOM 954 N N . GLU A 1 117 ? 1.785 4.169 18.266 1.00 65.19 117 GLU A N 1
ATOM 955 C CA . GLU A 1 117 ? 3.208 4.159 18.626 1.00 65.19 117 GLU A CA 1
ATOM 956 C C . GLU A 1 117 ? 4.109 4.846 17.581 1.00 65.19 117 GLU A C 1
ATOM 958 O O . GLU A 1 117 ? 5.216 5.265 17.913 1.00 65.19 117 GLU A O 1
ATOM 963 N N . ASP A 1 118 ? 3.627 5.019 16.348 1.00 65.31 118 ASP A N 1
ATOM 964 C CA . ASP A 1 118 ? 4.355 5.645 15.237 1.00 65.31 118 ASP A CA 1
ATOM 965 C C . ASP A 1 118 ? 3.926 7.107 14.983 1.00 65.31 118 ASP A C 1
ATOM 967 O O . ASP A 1 118 ? 4.510 7.785 14.143 1.00 65.31 118 ASP A O 1
ATOM 971 N N . LEU A 1 119 ? 2.943 7.631 15.730 1.00 54.91 119 LEU A N 1
ATOM 972 C CA . LEU A 1 119 ? 2.498 9.036 15.661 1.00 54.91 119 LEU A CA 1
ATOM 973 C C . LEU A 1 119 ? 3.393 10.015 16.452 1.00 54.91 119 LEU A C 1
ATOM 975 O O . LEU A 1 119 ? 3.160 11.221 16.410 1.00 54.91 119 LEU A O 1
ATOM 979 N N . LEU A 1 120 ? 4.380 9.512 17.203 1.00 39.19 120 LEU A N 1
ATOM 980 C CA . LEU A 1 120 ? 5.214 10.284 18.138 1.00 39.19 120 LEU A CA 1
ATOM 981 C C . LEU A 1 120 ? 6.653 10.542 17.643 1.00 39.19 120 LEU A C 1
ATOM 983 O O . LEU A 1 120 ? 7.527 10.815 18.467 1.00 39.19 120 LEU A O 1
ATOM 987 N N . GLN A 1 121 ? 6.916 10.455 16.333 1.00 43.25 121 GLN A N 1
ATOM 988 C CA . GLN A 1 121 ? 8.236 10.747 15.747 1.00 43.25 121 GLN A CA 1
ATOM 989 C C . GLN A 1 121 ? 8.212 11.951 14.807 1.00 43.25 121 GLN A C 1
ATOM 991 O O . GLN A 1 121 ? 7.350 11.984 13.901 1.00 43.25 121 GLN A O 1
#

pLDDT: mean 86.69, std 14.69, range [34.75, 97.5]

Radius of gyration: 15.31 Å; Cα contacts (8 Å, |Δi|>4): 146; chains: 1; bounding box: 53×30×40 Å

Solvent-accessible surface area (backbone atoms only — not comparable to full-atom values): 6981 Å² total; per-residue (Å²): 133,86,82,78,75,76,85,70,74,56,69,67,59,53,42,50,50,30,49,51,35,46,50,52,24,54,52,33,38,73,33,91,93,46,20,71,84,27,69,70,26,47,49,30,49,50,49,28,52,53,47,47,52,49,45,49,71,76,39,55,91,36,42,32,34,42,74,40,87,86,55,55,65,97,80,44,56,28,24,36,36,32,45,69,46,93,85,54,93,51,68,48,51,55,78,42,46,49,69,58,50,64,73,78,40,53,73,68,54,48,64,67,34,39,41,80,86,66,74,80,119

Nearest PDB structures (foldseek):
  4v65-assembly1_AH  TM=4.751E-01  e=8.904E+00  Escherichia coli

Secondary structure (DSSP, 8-state):
-------PPPHHHHHHHHHHHHHHHHHHHHSTTT-TTSHHHHHHHHHHHHHHHHHHHH-TTSEEEEEEEEEEETTEEEEEEEE--TT-S-SEEEEEEHHHHHHHS-HHHHHHHB-GGGTT-